Protein AF-A0A4S8HNI1-F1 (afdb_monomer_lite)

Organism: NCBI:txid2569763

Structure (mmCIF, N/CA/C/O backbone):
data_AF-A0A4S8HNI1-F1
#
_entry.id   AF-A0A4S8HNI1-F1
#
loop_
_atom_site.group_PDB
_atom_site.id
_atom_site.type_symbol
_atom_site.label_atom_id
_atom_site.label_alt_id
_atom_site.label_comp_id
_atom_site.label_asym_id
_atom_site.label_entity_id
_atom_site.label_seq_id
_atom_site.pdbx_PDB_ins_code
_atom_site.Cartn_x
_atom_site.Cartn_y
_atom_site.Cartn_z
_atom_site.occupancy
_atom_site.B_iso_or_equiv
_atom_site.auth_seq_id
_atom_site.auth_comp_id
_atom_site.auth_asym_id
_atom_site.auth_atom_id
_atom_site.pdbx_PDB_model_num
ATOM 1 N N . MET A 1 1 ? -20.038 -0.143 2.040 1.00 50.16 1 MET A N 1
ATOM 2 C CA . MET A 1 1 ? -18.736 0.241 2.614 1.00 50.16 1 MET A CA 1
ATOM 3 C C . MET A 1 1 ? -18.300 1.527 1.973 1.00 50.16 1 MET A C 1
ATOM 5 O O . MET A 1 1 ? -18.346 1.625 0.750 1.00 50.16 1 MET A O 1
ATOM 9 N N . ASP A 1 2 ? -17.956 2.504 2.799 1.00 63.62 2 ASP A N 1
ATOM 10 C CA . ASP A 1 2 ? -17.531 3.812 2.325 1.00 63.62 2 ASP A CA 1
ATOM 11 C C . ASP A 1 2 ? -16.060 3.770 1.909 1.00 63.62 2 ASP A C 1
ATOM 13 O O . ASP A 1 2 ? -15.240 3.075 2.508 1.00 63.62 2 ASP A O 1
ATOM 17 N N . LYS A 1 3 ? -15.739 4.491 0.835 1.00 78.62 3 LYS A N 1
ATOM 18 C CA . LYS A 1 3 ? -14.374 4.609 0.315 1.00 78.62 3 LYS A CA 1
ATOM 19 C C . LYS A 1 3 ? -13.471 5.289 1.349 1.00 78.62 3 LYS A C 1
ATOM 21 O O . LYS A 1 3 ? -13.930 6.180 2.066 1.00 78.62 3 LYS A O 1
ATOM 26 N N . LEU A 1 4 ? -12.186 4.925 1.388 1.00 88.81 4 LEU A N 1
ATOM 27 C CA . LEU A 1 4 ? -11.224 5.542 2.303 1.00 88.81 4 LEU A CA 1
ATOM 28 C C . LEU A 1 4 ? -11.122 7.044 2.027 1.00 88.81 4 LEU A C 1
ATOM 30 O O . LEU A 1 4 ? -10.714 7.464 0.948 1.00 88.81 4 LEU A O 1
ATOM 34 N N . SER A 1 5 ? -11.497 7.873 2.997 1.00 90.81 5 SER A N 1
ATOM 35 C CA . SER A 1 5 ? -11.322 9.320 2.863 1.00 90.81 5 SER A CA 1
ATOM 36 C C . SER A 1 5 ? -9.855 9.709 3.044 1.00 90.81 5 SER A C 1
ATOM 38 O O . SER A 1 5 ? -9.127 9.057 3.790 1.00 90.81 5 SER A O 1
ATOM 40 N N . PHE A 1 6 ? -9.430 10.826 2.450 1.00 89.06 6 PHE A N 1
ATOM 41 C CA . PHE A 1 6 ? -8.070 11.343 2.648 1.00 89.06 6 PHE A CA 1
ATOM 42 C C . PHE A 1 6 ? -7.750 11.630 4.125 1.00 89.06 6 PHE A C 1
ATOM 44 O O . PHE A 1 6 ? -6.640 11.384 4.584 1.00 89.06 6 PHE A O 1
ATOM 51 N N . LYS A 1 7 ? -8.742 12.090 4.903 1.00 90.81 7 LYS A N 1
ATOM 52 C CA . LYS A 1 7 ? -8.584 12.292 6.350 1.00 90.81 7 LYS A CA 1
ATOM 53 C C . LYS A 1 7 ? -8.321 10.965 7.072 1.00 90.81 7 LYS A C 1
ATOM 55 O O . LYS A 1 7 ? -7.396 10.891 7.870 1.00 90.81 7 LYS A O 1
ATOM 60 N N . ALA A 1 8 ? -9.099 9.930 6.758 1.00 92.56 8 ALA A N 1
ATOM 61 C CA . ALA A 1 8 ? -8.899 8.598 7.323 1.00 92.56 8 ALA A CA 1
ATOM 62 C C . ALA A 1 8 ? -7.560 7.988 6.879 1.00 92.56 8 ALA A C 1
ATOM 64 O O . ALA A 1 8 ? -6.895 7.334 7.672 1.00 92.56 8 ALA A O 1
ATOM 65 N N . PHE A 1 9 ? -7.120 8.247 5.644 1.00 94.88 9 PHE A N 1
ATOM 66 C CA . PHE A 1 9 ? -5.792 7.847 5.177 1.00 94.88 9 PHE A CA 1
ATOM 67 C C . PHE A 1 9 ? -4.667 8.547 5.955 1.00 94.88 9 PHE A C 1
ATOM 69 O O . PHE A 1 9 ? -3.681 7.910 6.307 1.00 94.88 9 PHE A O 1
ATOM 76 N N . ASN A 1 10 ? -4.825 9.831 6.290 1.00 93.94 10 ASN A N 1
ATOM 77 C CA . ASN A 1 10 ? -3.866 10.544 7.134 1.00 93.94 10 ASN A CA 1
ATOM 78 C C . ASN A 1 10 ? -3.755 9.923 8.538 1.00 93.94 10 ASN A C 1
ATOM 80 O O . ASN A 1 10 ? -2.653 9.667 9.020 1.00 93.94 10 ASN A O 1
ATOM 84 N N . GLU A 1 11 ? -4.895 9.616 9.162 1.00 94.44 11 GLU A N 1
ATOM 85 C CA . GLU A 1 11 ? -4.944 8.912 10.451 1.00 94.44 11 GLU A CA 1
ATOM 86 C C . GLU A 1 11 ? -4.299 7.518 10.349 1.00 94.44 11 GLU A C 1
ATOM 88 O O . GLU A 1 11 ? -3.496 7.139 11.201 1.00 94.44 11 GLU A O 1
ATOM 93 N N . LEU A 1 12 ? -4.569 6.787 9.264 1.00 95.88 12 LEU A N 1
ATOM 94 C CA . LEU A 1 12 ? -3.964 5.486 8.986 1.00 95.88 12 LEU A CA 1
ATOM 95 C C . LEU A 1 12 ? -2.431 5.573 8.889 1.00 95.88 12 LEU A C 1
ATOM 97 O O . LEU A 1 12 ? -1.737 4.768 9.508 1.00 95.88 12 LEU A O 1
ATOM 101 N N . CYS A 1 13 ? -1.891 6.559 8.166 1.00 96.75 13 CYS A N 1
ATOM 102 C CA . CYS A 1 13 ? -0.446 6.794 8.091 1.00 96.75 13 CYS A CA 1
ATOM 103 C C . CYS A 1 13 ? 0.147 7.115 9.469 1.00 96.75 13 CYS A C 1
ATOM 105 O O . CYS A 1 13 ? 1.173 6.552 9.845 1.00 96.75 13 CYS A O 1
ATOM 107 N N . GLN A 1 14 ? -0.519 7.965 10.253 1.00 96.00 14 GLN A N 1
ATOM 108 C CA . GLN A 1 14 ? -0.059 8.336 11.591 1.00 96.00 14 GLN A CA 1
ATOM 109 C C . GLN A 1 14 ? 0.033 7.131 12.546 1.00 96.00 14 GLN A C 1
ATOM 111 O O . GLN A 1 14 ? 0.924 7.083 13.393 1.00 96.00 14 GLN A O 1
ATOM 116 N N . LEU A 1 15 ? -0.859 6.148 12.408 1.00 97.19 15 LEU A N 1
ATOM 117 C CA . LEU A 1 15 ? -0.862 4.929 13.225 1.00 97.19 15 LEU A CA 1
ATOM 118 C C . LEU A 1 15 ? 0.198 3.894 12.810 1.00 97.19 15 LEU A C 1
ATOM 120 O O . LEU A 1 15 ? 0.418 2.937 13.544 1.00 97.19 15 LEU A O 1
ATOM 124 N N . ASN A 1 16 ? 0.838 4.066 11.651 1.00 97.75 16 ASN A N 1
ATOM 125 C CA . ASN A 1 16 ? 1.720 3.070 11.033 1.00 97.75 16 ASN A CA 1
ATOM 126 C C . ASN A 1 16 ? 3.126 3.633 10.721 1.00 97.75 16 ASN A C 1
ATOM 128 O O . ASN A 1 16 ? 3.811 3.125 9.832 1.00 97.75 16 ASN A O 1
ATOM 132 N N . LEU A 1 17 ? 3.552 4.703 11.410 1.00 96.94 17 LEU A N 1
ATOM 133 C CA . LEU A 1 17 ? 4.809 5.429 11.135 1.00 96.94 17 LEU A CA 1
ATOM 134 C C . LEU A 1 17 ? 6.076 4.567 11.252 1.00 96.94 17 LEU A C 1
ATOM 136 O O . LEU A 1 17 ? 7.110 4.917 10.690 1.00 96.94 17 LEU A O 1
ATOM 140 N N . ASP A 1 18 ? 6.004 3.446 11.965 1.00 95.69 18 ASP A N 1
ATOM 141 C CA . ASP A 1 18 ? 7.089 2.481 12.129 1.00 95.69 18 ASP A CA 1
ATOM 142 C C . ASP A 1 18 ? 7.390 1.674 10.852 1.00 95.69 18 ASP A C 1
ATOM 144 O O . ASP A 1 18 ? 8.445 1.043 10.751 1.00 95.69 18 ASP A O 1
ATOM 148 N N . LYS A 1 19 ? 6.499 1.705 9.855 1.00 95.25 19 LYS A N 1
ATOM 149 C CA . LYS A 1 19 ? 6.634 0.922 8.622 1.00 95.25 19 LYS A CA 1
ATOM 150 C C . LYS A 1 19 ? 7.375 1.673 7.524 1.00 95.25 19 LYS A C 1
ATOM 152 O O . LYS A 1 19 ? 7.308 2.898 7.392 1.00 95.25 19 LYS A O 1
ATOM 157 N N . LYS A 1 20 ? 8.048 0.897 6.669 1.00 94.62 20 LYS A N 1
ATOM 158 C CA . LYS A 1 20 ? 8.767 1.404 5.493 1.00 94.62 20 LYS A CA 1
ATOM 159 C C . LYS A 1 20 ? 7.843 2.302 4.656 1.00 94.62 20 LYS A C 1
ATOM 161 O O . LYS A 1 20 ? 6.692 1.955 4.411 1.00 94.62 20 LYS A O 1
ATOM 166 N N . TYR A 1 21 ? 8.366 3.451 4.231 1.00 94.56 21 TYR A N 1
ATOM 167 C CA . TYR A 1 21 ? 7.678 4.502 3.463 1.00 94.56 21 TYR A CA 1
ATOM 168 C C . TYR A 1 21 ? 6.564 5.282 4.176 1.00 94.56 21 TYR A C 1
ATOM 170 O O . TYR A 1 21 ? 6.171 6.325 3.661 1.00 94.56 21 TYR A O 1
ATOM 178 N N . ILE A 1 22 ? 6.068 4.866 5.347 1.00 96.06 22 ILE A N 1
ATOM 179 C CA . ILE A 1 22 ? 4.905 5.536 5.957 1.00 96.06 22 ILE A CA 1
ATOM 180 C C . ILE A 1 22 ? 5.246 6.918 6.503 1.00 96.06 22 ILE A C 1
ATOM 182 O O . ILE A 1 22 ? 4.473 7.850 6.297 1.00 96.06 22 ILE A O 1
ATOM 186 N N . GLN A 1 23 ? 6.422 7.087 7.110 1.00 95.38 23 GLN A N 1
ATOM 187 C CA . GLN A 1 23 ? 6.911 8.412 7.503 1.00 95.38 23 GLN A CA 1
ATOM 188 C C . GLN A 1 23 ? 6.986 9.364 6.294 1.00 95.38 23 GLN A C 1
ATOM 190 O O . GLN A 1 23 ? 6.511 10.494 6.366 1.00 95.38 23 GLN A O 1
ATOM 195 N N . GLU A 1 24 ? 7.517 8.889 5.161 1.00 93.44 24 GLU A N 1
ATOM 196 C CA . GLU A 1 24 ? 7.599 9.670 3.919 1.00 93.44 24 GLU A CA 1
ATOM 197 C C . GLU A 1 24 ? 6.198 10.036 3.398 1.00 93.44 24 GLU A C 1
ATOM 199 O O . GLU A 1 24 ? 5.936 11.192 3.074 1.00 93.44 24 GLU A O 1
ATOM 204 N N . LEU A 1 25 ? 5.270 9.073 3.363 1.00 94.19 25 LEU A N 1
ATOM 205 C CA . LEU A 1 25 ? 3.880 9.306 2.965 1.00 94.19 25 LEU A CA 1
ATOM 206 C C . LEU A 1 25 ? 3.189 10.331 3.866 1.00 94.19 25 LEU A C 1
ATOM 208 O O . LEU A 1 25 ? 2.519 11.229 3.360 1.00 94.19 25 LEU A O 1
ATOM 212 N N . PHE A 1 26 ? 3.370 10.219 5.183 1.00 94.44 26 PHE A N 1
ATOM 213 C CA . PHE A 1 26 ? 2.803 11.139 6.164 1.00 94.44 26 PHE A CA 1
ATOM 214 C C . PHE A 1 26 ? 3.326 12.570 5.975 1.00 94.44 26 PHE A C 1
ATOM 216 O O . PHE A 1 26 ? 2.566 13.542 6.028 1.00 94.44 26 PHE A O 1
ATOM 223 N N . GLU A 1 27 ? 4.618 12.716 5.684 1.00 92.38 27 GLU A N 1
ATOM 224 C CA . GLU A 1 27 ? 5.210 14.010 5.355 1.00 92.38 27 GLU A CA 1
ATOM 225 C C . GLU A 1 27 ? 4.649 14.578 4.050 1.00 92.38 27 GLU A C 1
ATOM 227 O O . GLU A 1 27 ? 4.309 15.761 4.010 1.00 92.38 27 GLU A O 1
ATOM 232 N N . ILE A 1 28 ? 4.495 13.754 3.009 1.00 91.00 28 ILE A N 1
ATOM 233 C CA . ILE A 1 28 ? 3.938 14.166 1.715 1.00 91.00 28 ILE A CA 1
ATOM 234 C C . ILE A 1 28 ? 2.511 14.684 1.880 1.00 91.00 28 ILE A C 1
ATOM 236 O O . ILE A 1 28 ? 2.238 15.817 1.490 1.00 91.00 28 ILE A O 1
ATOM 240 N N . ILE A 1 29 ? 1.617 13.911 2.501 1.00 90.56 29 ILE A N 1
ATOM 241 C CA . ILE A 1 29 ? 0.204 14.302 2.650 1.00 90.56 29 ILE A CA 1
ATOM 242 C C . ILE A 1 29 ? 0.018 15.535 3.543 1.00 90.56 29 ILE A C 1
ATOM 244 O O . ILE A 1 29 ? -0.968 16.256 3.406 1.00 90.56 29 ILE A O 1
ATOM 248 N N . THR A 1 30 ? 0.970 15.801 4.443 1.00 88.00 30 THR A N 1
ATOM 249 C CA . THR A 1 30 ? 0.949 16.980 5.320 1.00 88.00 30 THR A CA 1
ATOM 250 C C . THR A 1 30 ? 1.559 18.207 4.641 1.00 88.00 30 THR A C 1
ATOM 252 O O . THR A 1 30 ? 1.162 19.349 4.910 1.00 88.00 30 THR A O 1
ATOM 255 N N . ASN A 1 31 ? 2.562 18.003 3.779 1.00 87.19 31 ASN A N 1
ATOM 256 C CA . ASN A 1 31 ? 3.438 19.082 3.332 1.00 87.19 31 ASN A CA 1
ATOM 257 C C . ASN A 1 31 ? 3.449 19.385 1.842 1.00 87.19 31 ASN A C 1
ATOM 259 O O . ASN A 1 31 ? 3.946 20.456 1.491 1.00 87.19 31 ASN A O 1
ATOM 263 N N . SER A 1 32 ? 2.878 18.524 1.011 1.00 84.25 32 SER A N 1
ATOM 264 C CA . SER A 1 32 ? 2.979 18.613 -0.442 1.00 84.25 32 SER A CA 1
ATOM 265 C C . SER A 1 32 ? 1.625 18.460 -1.121 1.00 84.25 32 SER A C 1
ATOM 267 O O . SER A 1 32 ? 0.659 17.967 -0.537 1.00 84.25 32 SER A O 1
ATOM 269 N N . ASP A 1 33 ? 1.581 18.876 -2.381 1.00 84.06 33 ASP A N 1
ATOM 270 C CA . ASP A 1 33 ? 0.465 18.581 -3.266 1.00 84.06 33 ASP A CA 1
ATOM 271 C C . ASP A 1 33 ? 0.521 17.104 -3.669 1.00 84.06 33 ASP A C 1
ATOM 273 O O . ASP A 1 33 ? 1.595 16.539 -3.905 1.00 84.06 33 ASP A O 1
ATOM 277 N N . CYS A 1 34 ? -0.641 16.463 -3.710 1.00 86.25 34 CYS A N 1
ATOM 278 C CA . CYS A 1 34 ? -0.748 15.058 -4.078 1.00 86.25 34 CYS A CA 1
ATOM 279 C C . CYS A 1 34 ? -2.109 14.744 -4.698 1.00 86.25 34 CYS A C 1
ATOM 281 O O . CYS A 1 34 ? -3.100 15.461 -4.517 1.00 86.25 34 CYS A O 1
ATOM 283 N N . TYR A 1 35 ? -2.155 13.637 -5.426 1.00 86.56 35 TYR A N 1
ATOM 284 C CA . TYR A 1 35 ? -3.388 13.068 -5.941 1.00 86.56 35 TYR A CA 1
ATOM 285 C C . TYR A 1 35 ? -3.667 11.780 -5.189 1.00 86.56 35 TYR A C 1
ATOM 287 O O . TYR A 1 35 ? -2.922 10.808 -5.286 1.00 86.56 35 TYR A O 1
ATOM 295 N N . PHE A 1 36 ? -4.749 11.784 -4.425 1.00 88.44 36 PHE A N 1
ATOM 296 C CA . PHE A 1 36 ? -5.177 10.627 -3.666 1.00 88.44 36 PHE A CA 1
ATOM 297 C C . PHE A 1 36 ? -6.345 9.959 -4.378 1.00 88.44 36 PHE A C 1
ATOM 299 O O . PHE A 1 36 ? -7.341 10.597 -4.738 1.00 88.44 36 PHE A O 1
ATOM 306 N N . GLN A 1 37 ? -6.224 8.652 -4.566 1.00 89.31 37 GLN A N 1
ATOM 307 C CA . GLN A 1 37 ? -7.302 7.816 -5.054 1.00 89.31 37 GLN A CA 1
ATOM 308 C C . GLN A 1 37 ? -7.762 6.927 -3.900 1.00 89.31 37 GLN A C 1
ATOM 310 O O . GLN A 1 37 ? -7.006 6.033 -3.523 1.00 89.31 37 GLN A O 1
ATOM 315 N N . PRO A 1 38 ? -8.998 7.114 -3.392 1.00 84.88 38 PRO A N 1
ATOM 316 C CA . PRO A 1 38 ? -9.576 6.331 -2.291 1.00 84.88 38 PRO A CA 1
ATOM 317 C C . PRO A 1 38 ? -9.536 4.814 -2.483 1.00 84.88 38 PRO A C 1
ATOM 319 O O . PRO A 1 38 ? -9.702 4.057 -1.529 1.00 84.88 38 PRO A O 1
ATOM 322 N N . GLY A 1 39 ? -9.384 4.389 -3.740 1.00 87.81 39 GLY A N 1
ATOM 323 C CA . GLY A 1 39 ? -9.224 3.004 -4.123 1.00 87.81 39 GLY A CA 1
ATOM 324 C C . GLY A 1 39 ? -10.450 2.147 -3.823 1.00 87.81 39 GLY A C 1
ATOM 325 O O . GLY A 1 39 ? -11.591 2.601 -3.971 1.00 87.81 39 GLY A O 1
ATOM 326 N N . ILE A 1 40 ? -10.206 0.882 -3.486 1.00 91.81 40 ILE A N 1
ATOM 327 C CA . ILE A 1 40 ? -11.238 -0.148 -3.333 1.00 91.81 40 ILE A CA 1
ATOM 328 C C . ILE A 1 40 ? -10.964 -1.029 -2.117 1.00 91.81 40 ILE A C 1
ATOM 330 O O . ILE A 1 40 ? -9.815 -1.254 -1.746 1.00 91.81 40 ILE A O 1
ATOM 334 N N . VAL A 1 41 ? -12.037 -1.568 -1.543 1.00 94.19 41 VAL A N 1
ATOM 335 C CA . VAL A 1 41 ? -11.999 -2.627 -0.530 1.00 94.19 41 VAL A CA 1
ATOM 336 C C . VAL A 1 41 ? -12.599 -3.881 -1.151 1.00 94.19 41 VAL A C 1
ATOM 338 O O . VAL A 1 41 ? -13.619 -3.799 -1.838 1.00 94.19 41 VAL A O 1
ATOM 341 N N . MET A 1 42 ? -11.941 -5.022 -0.970 1.00 94.38 42 MET A N 1
ATOM 342 C CA . MET A 1 42 ? -12.377 -6.312 -1.505 1.00 94.38 42 MET A CA 1
ATOM 343 C C . 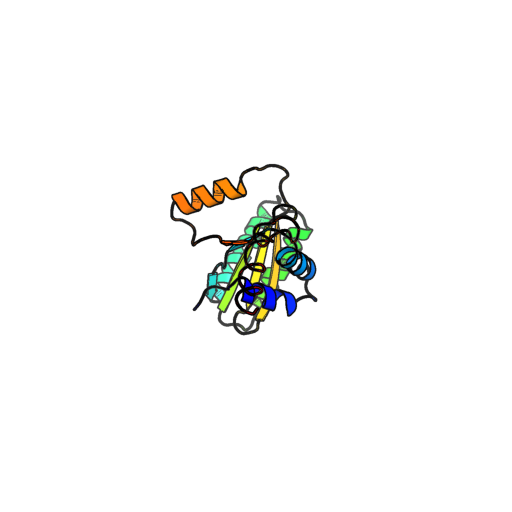MET A 1 42 ? -12.044 -7.444 -0.525 1.00 94.38 42 MET A C 1
ATOM 345 O O . MET A 1 42 ? -11.194 -7.251 0.347 1.00 94.38 42 MET A O 1
ATOM 349 N N . PRO A 1 43 ? -12.632 -8.642 -0.704 1.00 96.88 43 PRO A N 1
ATOM 350 C CA . PRO A 1 43 ? -12.239 -9.828 0.047 1.00 96.88 43 PRO A CA 1
ATOM 351 C C . PRO A 1 43 ? -10.724 -10.070 0.034 1.00 96.88 43 PRO A C 1
ATOM 353 O O . PRO A 1 43 ? -10.046 -9.873 -0.984 1.00 96.88 43 PRO A O 1
ATOM 356 N N . GLN A 1 44 ? -10.193 -10.477 1.186 1.00 96.56 44 GLN A N 1
ATOM 357 C CA . GLN A 1 44 ? -8.761 -10.678 1.401 1.00 96.56 44 GLN A CA 1
ATOM 358 C C . GLN A 1 44 ? -8.164 -11.687 0.415 1.00 96.56 44 GLN A C 1
ATOM 360 O O . GLN A 1 44 ? -7.112 -11.431 -0.177 1.00 96.56 44 GLN A O 1
ATOM 365 N N . ASP A 1 45 ? -8.860 -12.797 0.186 1.00 96.44 45 ASP A N 1
ATOM 366 C CA . ASP A 1 45 ? -8.441 -13.880 -0.699 1.00 96.44 45 ASP A CA 1
ATOM 367 C C . ASP A 1 45 ? -8.310 -13.416 -2.156 1.00 96.44 45 ASP A C 1
ATOM 369 O O . ASP A 1 45 ? -7.357 -13.788 -2.850 1.00 96.44 45 ASP A O 1
ATOM 373 N N . HIS A 1 46 ? -9.213 -12.541 -2.606 1.00 95.56 46 HIS A N 1
ATOM 374 C CA . HIS A 1 46 ? -9.173 -11.933 -3.932 1.00 95.56 46 HIS A CA 1
ATOM 375 C C . HIS A 1 46 ? -7.937 -11.041 -4.103 1.00 95.56 46 HIS A C 1
ATOM 377 O O . HIS A 1 46 ? -7.214 -11.172 -5.095 1.00 95.56 46 HIS A O 1
ATOM 383 N N . ILE A 1 47 ? -7.672 -10.149 -3.142 1.00 95.56 47 ILE A N 1
ATOM 384 C CA . ILE A 1 47 ? -6.520 -9.235 -3.201 1.00 95.56 47 ILE A CA 1
ATOM 385 C C . ILE A 1 47 ? -5.211 -10.019 -3.120 1.00 95.56 47 ILE A C 1
ATOM 387 O O . ILE A 1 47 ? -4.340 -9.843 -3.975 1.00 95.56 47 ILE A O 1
ATOM 391 N N . ALA A 1 48 ? -5.082 -10.924 -2.150 1.00 96.19 48 ALA A N 1
ATOM 392 C CA . ALA A 1 48 ? -3.877 -11.722 -1.971 1.00 96.19 48 ALA A CA 1
ATOM 393 C C . ALA A 1 48 ? -3.573 -12.578 -3.214 1.00 96.19 48 ALA A C 1
ATOM 395 O O . ALA A 1 48 ? -2.438 -12.592 -3.697 1.00 96.19 48 ALA A O 1
ATOM 396 N N . SER A 1 49 ? -4.585 -13.233 -3.795 1.00 95.94 49 SER A N 1
ATOM 397 C CA . SER A 1 49 ? -4.414 -14.057 -5.002 1.00 95.94 49 SER A CA 1
ATOM 398 C C . SER A 1 49 ? -4.023 -13.225 -6.225 1.00 95.94 49 SER A C 1
ATOM 400 O O . SER A 1 49 ? -3.103 -13.599 -6.958 1.00 95.94 49 SER A O 1
ATOM 402 N N . LEU A 1 50 ? -4.674 -12.074 -6.433 1.00 96.06 50 LEU A N 1
ATOM 403 C CA . LEU A 1 50 ? -4.366 -11.168 -7.541 1.00 96.06 50 LEU A CA 1
ATOM 404 C C . LEU A 1 50 ? -2.929 -10.645 -7.456 1.00 96.06 50 LEU A C 1
ATOM 406 O O . LEU A 1 50 ? -2.205 -10.640 -8.454 1.00 96.06 50 LEU A O 1
ATOM 410 N N . TYR A 1 51 ? -2.502 -10.208 -6.272 1.00 96.94 51 TYR A N 1
ATOM 411 C CA . TYR A 1 51 ? -1.178 -9.618 -6.100 1.00 96.94 51 TYR A CA 1
ATOM 412 C C . TYR A 1 51 ? -0.063 -10.659 -6.057 1.00 96.94 51 TYR A C 1
ATOM 414 O O . TYR A 1 51 ? 1.028 -10.363 -6.538 1.00 96.94 51 TYR A O 1
ATOM 422 N N . LYS A 1 52 ? -0.349 -11.897 -5.639 1.00 97.62 52 LYS A N 1
ATOM 423 C CA . LYS A 1 52 ? 0.557 -13.033 -5.842 1.00 97.62 52 LYS A CA 1
ATOM 424 C C . LYS A 1 52 ? 0.788 -13.320 -7.327 1.00 97.62 52 LYS A C 1
ATOM 426 O O . LYS A 1 52 ? 1.929 -13.501 -7.746 1.00 97.62 52 LYS A O 1
ATOM 431 N N . LEU A 1 53 ? -0.275 -13.336 -8.137 1.00 96.56 53 LEU A N 1
ATOM 432 C CA . LEU A 1 53 ? -0.149 -13.519 -9.587 1.00 96.56 53 LEU A CA 1
ATOM 433 C C . LEU A 1 53 ? 0.683 -12.394 -10.215 1.00 96.56 53 LEU A C 1
ATOM 435 O O . LEU A 1 53 ? 1.604 -12.661 -10.982 1.00 96.56 53 LEU A O 1
ATOM 439 N N . ARG A 1 54 ? 0.385 -11.139 -9.866 1.00 95.38 54 ARG A N 1
ATOM 440 C CA . ARG A 1 54 ? 1.125 -9.977 -10.372 1.00 95.38 54 ARG A CA 1
ATOM 441 C C . ARG A 1 54 ? 2.598 -9.975 -9.948 1.00 95.38 54 ARG A C 1
ATOM 443 O O . ARG A 1 54 ? 3.435 -9.615 -10.767 1.00 95.38 54 ARG A O 1
ATOM 450 N N . LEU A 1 55 ? 2.921 -10.424 -8.733 1.00 95.56 55 LEU A N 1
ATOM 451 C CA . LEU A 1 55 ? 4.304 -10.606 -8.284 1.00 95.56 55 LEU A CA 1
ATOM 452 C C . LEU A 1 55 ? 5.056 -11.613 -9.165 1.00 95.56 55 LEU A C 1
ATOM 454 O O . LEU A 1 55 ? 6.172 -11.334 -9.594 1.00 95.56 55 LEU A O 1
ATOM 458 N N . ASN A 1 56 ? 4.444 -12.758 -9.478 1.00 95.19 56 ASN A N 1
ATOM 459 C CA . ASN A 1 56 ? 5.065 -13.751 -10.361 1.00 95.19 56 ASN A CA 1
ATOM 460 C C . ASN A 1 56 ? 5.328 -13.171 -11.758 1.00 95.19 56 ASN A C 1
ATOM 462 O O . ASN A 1 56 ? 6.438 -13.282 -12.264 1.00 95.19 56 ASN A O 1
ATOM 466 N N . ILE A 1 57 ? 4.350 -12.458 -12.330 1.00 93.25 57 ILE A N 1
ATOM 467 C CA . ILE A 1 57 ? 4.519 -11.763 -13.618 1.00 93.25 57 ILE A CA 1
ATOM 468 C C . ILE A 1 57 ? 5.661 -10.736 -13.544 1.00 93.25 57 ILE A C 1
ATOM 470 O O . ILE A 1 57 ? 6.465 -10.632 -14.470 1.00 93.25 57 ILE A O 1
ATOM 474 N N . ALA A 1 58 ? 5.752 -9.976 -12.448 1.00 90.25 58 ALA A N 1
ATOM 475 C CA . ALA A 1 58 ? 6.802 -8.979 -12.255 1.00 90.25 58 ALA A CA 1
ATOM 476 C C . ALA A 1 58 ? 8.202 -9.615 -12.216 1.00 90.25 58 ALA A C 1
ATOM 478 O O . ALA A 1 58 ? 9.118 -9.095 -12.858 1.00 90.25 58 ALA A O 1
ATOM 479 N N . LYS A 1 59 ? 8.348 -10.755 -11.529 1.00 91.62 59 LYS A N 1
ATOM 480 C CA . LYS A 1 59 ? 9.590 -11.541 -11.492 1.00 91.62 59 LYS A CA 1
ATOM 481 C C . LYS A 1 59 ? 9.962 -12.094 -12.867 1.00 91.62 59 LYS A C 1
ATOM 483 O O . LYS A 1 59 ? 11.113 -11.968 -13.273 1.00 91.62 59 LYS A O 1
ATOM 488 N N . ASP A 1 60 ? 8.990 -12.629 -13.603 1.00 91.25 60 ASP A N 1
ATOM 489 C CA . ASP A 1 60 ? 9.215 -13.212 -14.932 1.00 91.25 60 ASP A CA 1
ATOM 490 C C . ASP A 1 60 ? 9.634 -12.159 -15.972 1.00 91.25 60 ASP A C 1
ATOM 492 O O . ASP A 1 60 ? 10.399 -12.448 -16.891 1.00 91.25 60 ASP A O 1
ATOM 496 N N . HIS A 1 61 ? 9.151 -10.920 -15.838 1.00 86.94 61 HIS A N 1
ATOM 497 C CA . HIS A 1 61 ? 9.478 -9.834 -16.764 1.00 86.94 61 HIS A CA 1
ATOM 498 C C . HIS A 1 61 ? 10.902 -9.281 -16.595 1.00 86.94 61 HIS A C 1
ATOM 500 O O . HIS A 1 61 ? 11.416 -8.682 -17.540 1.00 86.94 61 HIS A O 1
ATOM 506 N N . GLY A 1 62 ? 11.520 -9.416 -15.414 1.00 79.75 62 GLY A N 1
ATOM 507 C CA . GLY A 1 62 ? 12.895 -8.962 -15.149 1.00 79.75 62 GLY A CA 1
ATOM 508 C C . GLY A 1 62 ? 13.142 -7.456 -15.334 1.00 79.75 62 GLY A C 1
ATOM 509 O O . GLY A 1 62 ? 14.274 -7.045 -15.571 1.00 79.75 62 GLY A O 1
ATOM 510 N N . LYS A 1 63 ? 12.087 -6.627 -15.292 1.00 84.00 63 LYS A N 1
ATOM 511 C CA . LYS A 1 63 ? 12.163 -5.167 -15.520 1.00 84.00 63 LYS A CA 1
ATOM 512 C C . LYS A 1 63 ? 12.213 -4.329 -14.244 1.00 84.00 63 LYS A C 1
ATOM 514 O O . LYS A 1 63 ? 12.483 -3.134 -14.326 1.00 84.00 63 LYS A O 1
ATOM 519 N N . PHE A 1 64 ? 11.887 -4.923 -13.104 1.00 86.12 64 PHE A N 1
ATOM 520 C CA . PHE A 1 64 ? 11.850 -4.233 -11.820 1.00 86.12 64 PHE A CA 1
ATOM 521 C C . PHE A 1 64 ? 13.158 -4.455 -11.070 1.00 86.12 64 PHE A C 1
ATOM 523 O O . PHE A 1 64 ? 13.780 -5.504 -11.223 1.00 86.12 64 PHE A O 1
ATOM 530 N N . ASP A 1 65 ? 13.569 -3.462 -10.285 1.00 89.50 65 ASP A N 1
ATOM 531 C CA . ASP A 1 65 ? 14.737 -3.602 -9.421 1.00 89.50 65 ASP A CA 1
ATOM 532 C C . ASP A 1 65 ? 14.458 -4.514 -8.217 1.00 89.50 65 ASP A C 1
ATOM 534 O O . ASP A 1 65 ? 13.304 -4.748 -7.841 1.00 89.50 65 ASP A O 1
ATOM 538 N N . ASP A 1 66 ? 15.534 -5.041 -7.632 1.00 90.94 66 ASP A N 1
ATOM 539 C CA . ASP A 1 66 ? 15.463 -6.014 -6.539 1.00 90.94 66 ASP A CA 1
ATOM 540 C C . ASP A 1 66 ? 14.763 -5.443 -5.299 1.00 90.94 66 ASP A C 1
ATOM 542 O O . ASP A 1 66 ? 14.021 -6.162 -4.632 1.00 90.94 66 ASP A O 1
ATOM 546 N N . ASP A 1 67 ? 14.933 -4.145 -5.020 1.00 91.38 67 ASP A N 1
ATOM 547 C CA . ASP A 1 67 ? 14.271 -3.476 -3.895 1.00 91.38 67 ASP A CA 1
ATOM 548 C C . ASP A 1 67 ? 12.748 -3.476 -4.080 1.00 91.38 67 ASP A C 1
ATOM 550 O O . ASP A 1 67 ? 12.008 -3.813 -3.154 1.00 91.38 67 ASP A O 1
ATOM 554 N N . TYR A 1 68 ? 12.275 -3.150 -5.288 1.00 92.38 68 TYR A N 1
ATOM 555 C CA . TYR A 1 68 ? 10.855 -3.181 -5.626 1.00 92.38 68 TYR A CA 1
ATOM 556 C C . TYR A 1 68 ? 10.284 -4.597 -5.536 1.00 92.38 68 TYR A C 1
ATOM 558 O O . TYR A 1 68 ? 9.202 -4.791 -4.981 1.00 92.38 68 TYR A O 1
ATOM 566 N N . ILE A 1 69 ? 10.999 -5.596 -6.065 1.00 95.06 69 ILE A N 1
ATOM 567 C CA . ILE A 1 69 ? 10.562 -6.995 -5.985 1.00 95.06 69 ILE A CA 1
ATOM 568 C C . ILE A 1 69 ? 10.498 -7.460 -4.528 1.00 95.06 69 ILE A C 1
ATOM 570 O O . ILE A 1 69 ? 9.503 -8.072 -4.146 1.00 95.06 69 ILE A O 1
ATOM 574 N N . ASN A 1 70 ? 11.488 -7.120 -3.704 1.00 96.12 70 ASN A N 1
ATOM 575 C CA . ASN A 1 70 ? 11.502 -7.464 -2.285 1.00 96.12 70 ASN A CA 1
ATOM 576 C C . ASN A 1 70 ? 10.341 -6.802 -1.517 1.00 96.12 70 ASN A C 1
ATOM 578 O O . ASN A 1 70 ? 9.653 -7.461 -0.738 1.00 96.12 70 ASN A O 1
ATOM 582 N N . ASP A 1 71 ? 10.053 -5.523 -1.774 1.00 96.00 71 ASP A N 1
ATOM 583 C CA . ASP A 1 71 ? 8.893 -4.847 -1.175 1.00 96.00 71 ASP A CA 1
ATOM 584 C C . ASP A 1 71 ? 7.570 -5.496 -1.595 1.00 96.00 71 ASP A C 1
ATOM 586 O O . ASP A 1 71 ? 6.631 -5.609 -0.797 1.00 96.00 71 ASP A O 1
ATOM 590 N N . TYR A 1 72 ? 7.506 -5.976 -2.836 1.00 97.12 72 TYR A N 1
ATOM 591 C CA . TYR A 1 72 ? 6.367 -6.718 -3.354 1.00 97.12 72 TYR A CA 1
ATOM 592 C C . TYR A 1 72 ? 6.218 -8.080 -2.664 1.00 97.12 72 TYR A C 1
ATOM 594 O O . TYR A 1 72 ? 5.129 -8.414 -2.197 1.00 97.12 72 TYR A O 1
ATOM 602 N N . GLU A 1 73 ? 7.293 -8.848 -2.513 1.00 97.88 73 GLU A N 1
ATOM 603 C CA . GLU A 1 73 ? 7.270 -10.122 -1.787 1.00 97.88 73 GLU A CA 1
ATOM 604 C C . GLU A 1 73 ? 6.784 -9.962 -0.345 1.00 97.88 73 GLU A C 1
ATOM 606 O O . GLU A 1 73 ? 5.861 -10.669 0.066 1.00 97.88 73 GLU A O 1
ATOM 611 N N . ILE A 1 74 ? 7.346 -8.998 0.391 1.00 97.94 74 ILE A N 1
ATOM 612 C CA . ILE A 1 74 ? 6.949 -8.700 1.773 1.00 97.94 74 ILE A CA 1
ATOM 613 C C . ILE A 1 74 ? 5.467 -8.331 1.824 1.00 97.94 74 ILE A C 1
ATOM 615 O O . ILE A 1 74 ? 4.716 -8.873 2.635 1.00 97.94 74 ILE A O 1
ATOM 619 N N . THR A 1 75 ? 5.028 -7.449 0.923 1.00 97.94 75 THR A N 1
ATOM 620 C CA . THR A 1 75 ? 3.623 -7.040 0.843 1.00 97.94 75 THR A CA 1
ATOM 621 C C . THR A 1 75 ? 2.723 -8.249 0.602 1.00 97.94 75 THR A C 1
ATOM 623 O O . THR A 1 75 ? 1.764 -8.440 1.339 1.00 97.94 75 THR A O 1
ATOM 626 N N . VAL A 1 76 ? 3.033 -9.106 -0.376 1.00 97.94 76 VAL A N 1
ATOM 627 C CA . VAL A 1 76 ? 2.225 -10.301 -0.674 1.00 97.94 76 VAL A CA 1
ATOM 628 C C . VAL A 1 76 ? 2.187 -11.270 0.505 1.00 97.94 76 VAL A C 1
ATOM 630 O O . VAL A 1 76 ? 1.107 -11.779 0.798 1.00 97.94 76 VAL A O 1
ATOM 633 N N . SER A 1 77 ? 3.302 -11.482 1.212 1.00 98.25 77 SER A N 1
ATOM 634 C CA . SER A 1 77 ? 3.313 -12.310 2.428 1.00 98.25 77 SER A CA 1
ATOM 635 C C . SER A 1 77 ? 2.346 -11.755 3.475 1.00 98.25 77 SER A C 1
ATOM 637 O O . SER A 1 77 ? 1.465 -12.470 3.948 1.00 98.25 77 SER A O 1
ATOM 639 N N . ASN A 1 78 ? 2.417 -10.449 3.746 1.00 98.06 78 ASN A N 1
ATOM 640 C CA . ASN A 1 78 ? 1.541 -9.787 4.714 1.00 98.06 78 ASN A CA 1
ATOM 641 C C . ASN A 1 78 ? 0.061 -9.847 4.302 1.00 98.06 78 ASN A C 1
ATOM 643 O O . ASN A 1 78 ? -0.808 -10.044 5.150 1.00 98.06 78 ASN A O 1
ATOM 647 N N . LEU A 1 79 ? -0.242 -9.719 3.002 1.00 97.94 79 LEU A N 1
ATOM 648 C CA . LEU A 1 79 ? -1.606 -9.889 2.487 1.00 97.94 79 LEU A CA 1
ATOM 649 C C . LEU A 1 79 ? -2.131 -11.299 2.773 1.00 97.94 79 LEU A C 1
ATOM 651 O O . LEU A 1 79 ? -3.288 -11.442 3.152 1.00 97.94 79 LEU A O 1
ATOM 655 N N . GLN A 1 80 ? -1.303 -12.331 2.593 1.00 97.31 80 GLN A N 1
ATOM 656 C CA . GLN A 1 80 ? -1.686 -13.731 2.799 1.00 97.31 80 GLN A CA 1
ATOM 657 C C . GLN A 1 80 ? -1.822 -14.112 4.278 1.00 97.31 80 GLN A C 1
ATOM 659 O O . GLN A 1 80 ? -2.645 -14.963 4.606 1.00 97.31 80 GLN A O 1
ATOM 664 N N . GLU A 1 81 ? -1.025 -13.498 5.151 1.00 97.50 81 GLU A N 1
ATOM 665 C CA . GLU A 1 81 ? -1.028 -13.742 6.599 1.00 97.50 81 GLU A CA 1
ATOM 666 C C . GLU A 1 81 ? -2.082 -12.921 7.357 1.00 97.50 81 GLU A C 1
ATOM 668 O O . GLU A 1 81 ? -2.397 -13.229 8.512 1.00 97.50 81 GLU A O 1
ATOM 673 N N . SER A 1 82 ? -2.638 -11.887 6.717 1.00 96.94 82 SER A N 1
ATOM 674 C CA . SER A 1 82 ? -3.723 -11.082 7.275 1.00 96.94 82 SER A CA 1
ATOM 675 C C . SER A 1 82 ? -4.913 -11.955 7.681 1.00 96.94 82 SER A C 1
ATOM 677 O O . SER A 1 82 ? -5.344 -12.855 6.960 1.00 96.94 82 SER A O 1
ATOM 679 N N . LYS A 1 83 ? -5.471 -11.650 8.856 1.00 96.00 83 LYS A N 1
ATOM 680 C CA . LYS A 1 83 ? -6.679 -12.297 9.395 1.00 96.00 83 LYS A CA 1
ATOM 681 C C . LYS A 1 83 ? -7.954 -11.514 9.082 1.00 96.00 83 LYS A C 1
ATOM 683 O O . LYS A 1 83 ? -9.022 -11.869 9.577 1.00 96.00 83 LYS A O 1
ATOM 688 N N . SER A 1 84 ? -7.834 -10.429 8.326 1.00 95.88 84 SER A N 1
ATOM 689 C CA . SER A 1 84 ? -8.959 -9.585 7.947 1.00 95.88 84 SER A CA 1
ATOM 690 C C . SER A 1 84 ? -9.777 -10.261 6.855 1.00 95.88 84 SER A C 1
ATOM 692 O O . SER A 1 84 ? -9.225 -10.895 5.961 1.00 95.88 84 SER A O 1
ATOM 694 N N . ASN A 1 85 ? -11.102 -10.122 6.912 1.00 96.19 85 ASN A N 1
ATOM 695 C CA . ASN A 1 85 ? -11.980 -10.657 5.864 1.00 96.19 85 ASN A CA 1
ATOM 696 C C . ASN A 1 85 ? -11.843 -9.866 4.559 1.00 96.19 85 ASN A C 1
ATOM 698 O O . ASN A 1 85 ? -12.032 -10.403 3.469 1.00 96.19 85 ASN A O 1
ATOM 702 N N . GLU A 1 86 ? -11.508 -8.585 4.677 1.00 96.38 86 GLU A N 1
ATOM 703 C CA . GLU A 1 86 ? -11.371 -7.664 3.565 1.00 96.38 86 GLU A CA 1
ATOM 704 C C . GLU A 1 86 ? -10.106 -6.842 3.711 1.00 96.38 86 GLU A C 1
ATOM 706 O O . GLU A 1 86 ? -9.680 -6.510 4.818 1.00 96.38 86 GLU A O 1
ATOM 711 N N . LEU A 1 87 ? -9.540 -6.485 2.566 1.00 96.94 87 LEU A N 1
ATOM 712 C CA . LEU A 1 87 ? -8.377 -5.629 2.459 1.00 96.94 87 LEU A CA 1
ATOM 713 C C . LEU A 1 87 ? -8.702 -4.438 1.566 1.00 96.94 87 LEU A C 1
ATOM 715 O O . LEU A 1 87 ? -9.489 -4.522 0.622 1.00 96.94 87 LEU A O 1
ATOM 719 N N . GLY A 1 88 ? -8.080 -3.313 1.878 1.00 95.75 88 GLY A N 1
ATOM 720 C CA . GLY A 1 88 ? -8.134 -2.099 1.095 1.00 95.75 88 GLY A CA 1
ATOM 721 C C . GLY A 1 88 ? -6.884 -1.924 0.247 1.00 95.75 88 GLY A C 1
ATOM 722 O O . GLY A 1 88 ? -5.774 -2.269 0.653 1.00 95.75 88 GLY A O 1
ATOM 723 N N . ILE A 1 89 ? -7.077 -1.352 -0.934 1.00 95.75 89 ILE A N 1
ATOM 724 C CA . ILE A 1 89 ? -6.019 -0.887 -1.823 1.00 95.75 89 ILE A CA 1
ATOM 725 C C . ILE A 1 89 ? -6.300 0.580 -2.094 1.00 95.75 89 ILE A C 1
ATOM 727 O O . ILE A 1 89 ? -7.388 0.904 -2.559 1.00 95.75 89 ILE A O 1
ATOM 731 N N . THR A 1 90 ? -5.329 1.449 -1.843 1.00 95.00 90 THR A N 1
ATOM 732 C CA . THR A 1 90 ? -5.412 2.885 -2.131 1.00 95.00 90 THR A CA 1
ATOM 733 C C . THR A 1 90 ? -4.152 3.342 -2.854 1.00 95.00 90 THR A C 1
ATOM 735 O O . THR A 1 90 ? -3.126 2.658 -2.831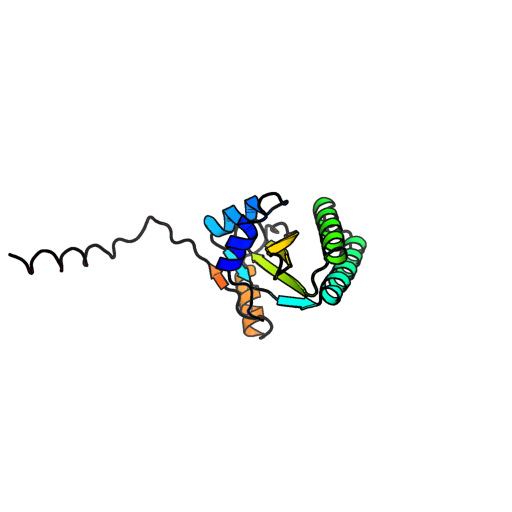 1.00 95.00 90 THR A O 1
ATOM 738 N N . TRP A 1 91 ? -4.228 4.487 -3.526 1.00 92.44 91 TRP A N 1
ATOM 739 C CA . TRP A 1 91 ? -3.122 4.999 -4.329 1.00 92.44 91 TRP A CA 1
ATOM 740 C C . TRP A 1 91 ? -2.864 6.479 -4.057 1.00 92.44 91 TRP A C 1
ATOM 742 O O . TRP A 1 91 ? -3.802 7.254 -3.851 1.00 92.44 91 TRP A O 1
ATOM 752 N N . LEU A 1 92 ? -1.587 6.858 -4.060 1.00 91.62 92 LEU A N 1
ATOM 753 C CA . LEU A 1 92 ? -1.128 8.235 -3.921 1.00 91.62 92 LEU A CA 1
ATOM 754 C C . LEU A 1 92 ? -0.106 8.553 -5.019 1.00 91.62 92 LEU A C 1
ATOM 756 O O . LEU A 1 92 ? 0.978 7.972 -5.028 1.00 91.62 92 LEU A O 1
ATOM 760 N N . ASP A 1 93 ? -0.425 9.497 -5.904 1.00 89.06 93 ASP A N 1
ATOM 761 C CA . ASP A 1 93 ? 0.555 10.102 -6.811 1.00 89.06 93 ASP A CA 1
ATOM 762 C C . ASP A 1 93 ? 1.090 11.397 -6.221 1.00 89.06 93 ASP A C 1
ATOM 764 O O . ASP A 1 93 ? 0.359 12.199 -5.628 1.00 89.06 93 ASP A O 1
ATOM 768 N N . THR A 1 94 ? 2.380 11.616 -6.429 1.00 83.94 94 THR A N 1
ATOM 769 C CA . THR A 1 94 ? 3.090 12.776 -5.907 1.00 83.94 94 THR A CA 1
ATOM 770 C C . THR A 1 94 ? 3.914 13.394 -7.017 1.00 83.94 94 THR A C 1
ATOM 772 O O . THR A 1 94 ? 4.494 12.685 -7.842 1.00 83.94 94 THR A O 1
ATOM 775 N N . ASP A 1 95 ? 4.008 14.720 -7.022 1.00 74.75 95 ASP A N 1
ATOM 776 C CA . ASP A 1 95 ? 4.695 15.416 -8.105 1.00 74.75 95 ASP A CA 1
ATOM 777 C C . ASP A 1 95 ? 6.190 15.090 -8.151 1.00 74.75 95 ASP A C 1
ATOM 779 O O . ASP A 1 95 ? 6.768 15.126 -9.228 1.00 74.75 95 ASP A O 1
ATOM 783 N N . ASN A 1 96 ? 6.833 14.767 -7.020 1.00 72.56 96 ASN A N 1
ATOM 784 C CA . ASN A 1 96 ? 8.294 14.620 -6.943 1.00 72.56 96 ASN A CA 1
ATOM 785 C C . ASN A 1 96 ? 8.802 13.281 -6.406 1.00 72.56 96 ASN A C 1
ATOM 787 O O . ASN A 1 96 ? 9.961 12.949 -6.653 1.00 72.56 96 ASN A O 1
ATOM 791 N N . ASN A 1 97 ? 7.967 12.495 -5.729 1.00 75.44 97 ASN A N 1
ATOM 792 C CA . ASN A 1 97 ? 8.410 11.307 -4.997 1.00 75.44 97 ASN A CA 1
ATOM 793 C C . ASN A 1 97 ? 7.914 9.991 -5.623 1.00 75.44 97 ASN A C 1
ATOM 795 O O . ASN A 1 97 ? 8.190 8.913 -5.094 1.00 75.44 97 ASN A O 1
ATOM 799 N N . GLY A 1 98 ? 7.257 10.076 -6.785 1.00 85.50 98 GLY A N 1
ATOM 800 C CA . GLY A 1 98 ? 6.699 8.936 -7.505 1.00 85.50 98 GLY A CA 1
ATOM 801 C C . GLY A 1 98 ? 5.288 8.591 -7.039 1.00 85.50 98 GLY A C 1
ATOM 802 O O . GLY A 1 98 ? 4.579 9.439 -6.485 1.00 85.50 98 GLY A O 1
ATOM 803 N N . SER A 1 99 ? 4.899 7.342 -7.273 1.00 90.38 99 SER A N 1
ATOM 804 C CA . SER A 1 99 ? 3.561 6.843 -6.962 1.00 90.38 99 SER A CA 1
ATOM 805 C C . SER A 1 99 ? 3.620 5.716 -5.946 1.00 90.38 99 SER A C 1
ATOM 807 O O . SER A 1 99 ?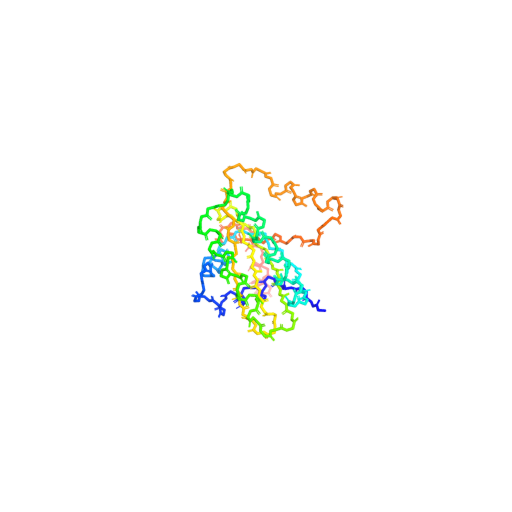 4.539 4.893 -5.960 1.00 90.38 99 SER A O 1
ATOM 809 N N . TYR A 1 100 ? 2.618 5.659 -5.080 1.00 94.31 100 TYR A N 1
ATOM 810 C CA . TYR A 1 100 ? 2.549 4.710 -3.982 1.00 94.31 100 TYR A CA 1
ATOM 811 C C . TYR A 1 100 ? 1.248 3.930 -4.066 1.00 94.31 100 TYR A C 1
ATOM 813 O O . TYR A 1 100 ? 0.163 4.510 -4.073 1.00 94.31 100 TYR A O 1
ATOM 821 N N . LEU A 1 101 ? 1.367 2.607 -4.080 1.00 95.88 101 LEU A N 1
ATOM 822 C CA . LEU A 1 101 ? 0.248 1.687 -3.940 1.00 95.88 101 LEU A CA 1
ATOM 823 C C . LEU A 1 101 ? 0.266 1.130 -2.519 1.00 95.88 101 LEU A C 1
ATOM 825 O O . LEU A 1 101 ? 1.226 0.465 -2.132 1.00 95.88 101 LEU A O 1
ATOM 829 N N . ILE A 1 102 ? -0.777 1.418 -1.747 1.00 97.75 102 ILE A N 1
ATOM 830 C CA . ILE A 1 102 ? -0.849 1.106 -0.320 1.00 97.75 102 ILE A CA 1
ATOM 831 C C . ILE A 1 102 ? -1.925 0.053 -0.084 1.00 97.75 102 ILE A C 1
ATOM 833 O O . ILE A 1 102 ? -3.057 0.196 -0.549 1.00 97.75 102 ILE A O 1
ATOM 837 N N . PHE A 1 103 ? -1.573 -0.977 0.681 1.00 97.88 103 PHE A N 1
ATOM 838 C CA . PHE A 1 103 ? -2.472 -2.050 1.091 1.00 97.88 103 PHE A CA 1
ATOM 839 C C . PHE A 1 103 ? -2.736 -1.950 2.580 1.00 97.88 103 PHE A C 1
ATOM 841 O O . PHE A 1 103 ? -1.795 -1.795 3.358 1.00 97.88 103 PHE A O 1
ATOM 848 N N . TYR A 1 104 ? -3.991 -2.059 2.995 1.00 97.69 104 TYR A N 1
ATOM 849 C CA . TYR A 1 104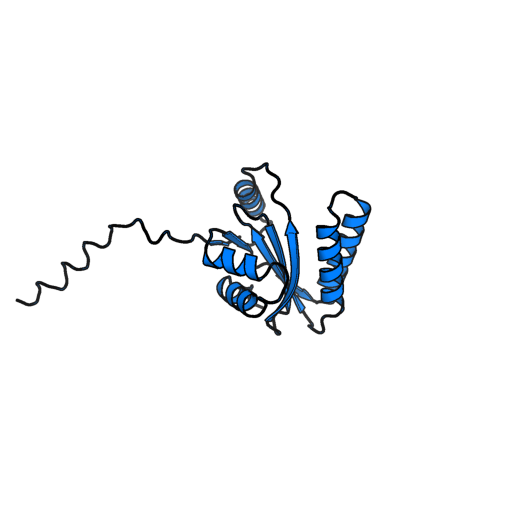 ? -4.353 -1.876 4.394 1.00 97.69 104 TYR A CA 1
ATOM 850 C C . TYR A 1 104 ? -5.531 -2.750 4.817 1.00 97.69 104 TYR A C 1
ATOM 852 O O . TYR A 1 104 ? -6.291 -3.246 3.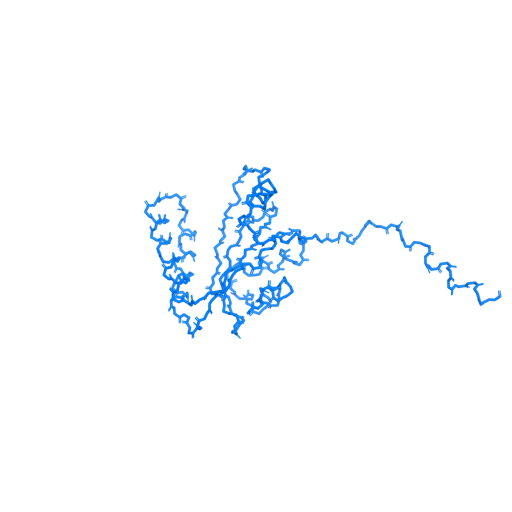991 1.00 97.69 104 TYR A O 1
ATOM 860 N N . GLU A 1 105 ? -5.679 -2.923 6.122 1.00 96.75 105 GLU A N 1
ATOM 861 C CA . GLU A 1 105 ? -6.807 -3.579 6.772 1.00 96.75 105 GLU A CA 1
ATOM 862 C C . GLU A 1 105 ? -7.785 -2.498 7.264 1.00 96.75 105 GLU A C 1
ATOM 864 O O . GLU A 1 105 ? -7.410 -1.713 8.143 1.00 96.75 105 GLU A O 1
ATOM 869 N N . PRO A 1 106 ? -9.006 -2.396 6.700 1.00 93.31 106 PRO A N 1
ATOM 870 C CA . PRO A 1 106 ? -9.935 -1.314 7.033 1.00 93.31 106 PRO A CA 1
ATOM 871 C C . PRO A 1 106 ? -10.355 -1.286 8.506 1.00 93.31 106 PRO A C 1
ATOM 873 O O . PRO A 1 106 ? -10.387 -0.212 9.102 1.00 93.31 106 PRO A O 1
ATOM 876 N N . ASP A 1 107 ? -10.637 -2.449 9.100 1.00 91.62 107 ASP A N 1
ATOM 877 C CA . ASP A 1 107 ? -11.157 -2.535 10.471 1.00 91.62 107 ASP A CA 1
ATOM 878 C C . ASP A 1 107 ? -10.044 -2.398 11.523 1.00 91.62 107 ASP A C 1
ATOM 880 O O . ASP A 1 107 ? -10.257 -1.868 12.612 1.00 91.62 107 ASP A O 1
ATOM 884 N N . GLN A 1 108 ? -8.841 -2.872 11.199 1.00 93.31 108 GLN A N 1
ATOM 885 C CA . GLN A 1 108 ? -7.683 -2.918 12.091 1.00 93.31 108 GLN A CA 1
ATOM 886 C C . GLN A 1 108 ? -6.813 -1.660 11.990 1.00 93.31 108 GLN A C 1
ATOM 888 O O . GLN A 1 108 ? -5.895 -1.500 12.793 1.00 93.31 108 GLN A O 1
ATOM 893 N N . LEU A 1 109 ? -7.082 -0.775 11.021 1.00 93.44 109 LEU A N 1
ATOM 894 C CA . LEU A 1 109 ? -6.305 0.442 10.747 1.00 93.44 109 LEU A CA 1
ATOM 895 C C . LEU A 1 109 ? -4.800 0.161 10.606 1.00 93.44 109 LEU A C 1
ATOM 897 O O . LEU A 1 109 ? -3.941 0.892 11.105 1.00 93.44 109 LEU A O 1
ATOM 901 N N . ASN A 1 110 ? -4.480 -0.920 9.902 1.00 96.56 110 ASN A N 1
ATOM 902 C CA . ASN A 1 110 ? -3.131 -1.455 9.793 1.00 96.56 110 ASN A CA 1
ATOM 903 C C . ASN A 1 110 ? -2.691 -1.488 8.325 1.00 96.56 110 ASN A C 1
ATOM 905 O O . ASN A 1 110 ? -3.394 -2.030 7.476 1.00 96.56 110 ASN A O 1
ATOM 909 N N . ILE A 1 111 ? -1.530 -0.916 8.002 1.00 97.94 111 ILE A N 1
ATOM 910 C CA . ILE A 1 111 ? -0.970 -0.958 6.640 1.00 97.94 111 ILE A CA 1
ATOM 911 C C . ILE A 1 111 ? -0.172 -2.252 6.449 1.00 97.94 111 ILE A C 1
ATOM 913 O O . ILE A 1 111 ? 0.800 -2.494 7.157 1.00 97.94 111 ILE A O 1
ATOM 917 N N . LEU A 1 112 ? -0.543 -3.077 5.477 1.00 97.88 112 LEU A N 1
ATOM 918 C CA . LEU A 1 112 ? 0.114 -4.360 5.204 1.00 97.88 112 LEU A CA 1
ATOM 919 C C . LEU A 1 112 ? 1.340 -4.226 4.303 1.00 97.88 112 LEU A C 1
ATOM 921 O O . LEU A 1 112 ? 2.254 -5.043 4.379 1.00 97.88 112 LEU A O 1
ATOM 925 N N . GLY A 1 113 ? 1.386 -3.199 3.460 1.00 97.44 113 GLY A N 1
ATOM 926 C CA . GLY A 1 113 ? 2.527 -2.970 2.586 1.00 97.44 113 GLY A CA 1
ATOM 927 C C . GLY A 1 113 ? 2.354 -1.752 1.698 1.00 97.44 113 GLY A C 1
ATOM 928 O O . GLY A 1 113 ? 1.245 -1.243 1.512 1.00 97.44 113 GLY A O 1
ATOM 929 N N . VAL A 1 114 ? 3.477 -1.284 1.162 1.00 97.56 114 VAL A N 1
ATOM 930 C CA . VAL A 1 114 ? 3.543 -0.148 0.245 1.00 97.56 114 VAL A CA 1
ATOM 931 C C . VAL A 1 114 ? 4.482 -0.505 -0.893 1.00 97.56 114 VAL A C 1
ATOM 933 O O . VAL A 1 114 ? 5.644 -0.826 -0.658 1.00 97.56 114 VAL A O 1
ATOM 936 N N . LEU A 1 115 ? 3.987 -0.401 -2.124 1.00 95.81 115 LEU A N 1
ATOM 937 C CA . LEU A 1 115 ? 4.813 -0.496 -3.323 1.00 95.81 115 LEU A CA 1
ATOM 938 C C . LEU A 1 115 ? 5.055 0.907 -3.857 1.00 95.81 115 LEU A C 1
ATOM 940 O O . LEU A 1 115 ? 4.110 1.602 -4.238 1.00 95.81 115 LEU A O 1
ATOM 944 N N . LYS A 1 116 ? 6.324 1.315 -3.886 1.00 93.38 116 LYS A N 1
ATOM 945 C CA . LYS A 1 116 ? 6.749 2.613 -4.408 1.00 93.38 116 LYS A CA 1
ATOM 946 C C . LYS A 1 116 ? 7.237 2.454 -5.843 1.00 93.38 116 LYS A C 1
ATOM 948 O O . LYS A 1 116 ? 8.273 1.841 -6.087 1.00 93.38 116 LYS A O 1
ATOM 953 N N . ALA A 1 117 ? 6.512 3.026 -6.796 1.00 86.12 117 ALA A N 1
ATOM 954 C CA . ALA A 1 117 ? 6.994 3.160 -8.161 1.00 86.12 117 ALA A CA 1
ATOM 955 C C . ALA A 1 117 ? 7.931 4.373 -8.245 1.00 86.12 117 ALA A C 1
ATOM 957 O O . ALA A 1 117 ? 7.564 5.487 -7.859 1.00 86.12 117 ALA A O 1
ATOM 958 N N . LYS A 1 118 ? 9.155 4.166 -8.749 1.00 75.31 118 LYS A N 1
ATOM 959 C CA . LYS A 1 118 ? 10.071 5.274 -9.045 1.00 75.31 118 LYS A CA 1
ATOM 960 C C . LYS A 1 118 ? 9.454 6.162 -10.122 1.00 75.31 118 LYS A C 1
ATOM 962 O O . LYS A 1 118 ? 8.899 5.664 -11.099 1.00 75.31 118 LYS A O 1
ATOM 967 N N . ARG A 1 119 ? 9.605 7.476 -9.958 1.00 65.06 119 ARG A N 1
ATOM 968 C CA . ARG A 1 119 ? 9.270 8.450 -10.997 1.00 65.06 119 ARG A CA 1
ATOM 969 C C . ARG A 1 119 ? 10.155 8.173 -12.214 1.00 65.06 119 ARG A C 1
ATOM 971 O O . ARG A 1 119 ? 11.373 8.333 -12.131 1.00 65.06 119 ARG A O 1
ATOM 978 N N . THR A 1 120 ? 9.567 7.760 -13.331 1.00 52.31 120 THR A N 1
ATOM 979 C CA . THR A 1 120 ? 10.245 7.876 -14.623 1.00 52.31 120 THR A CA 1
ATOM 980 C C . THR A 1 120 ? 10.355 9.366 -14.930 1.00 52.31 120 THR A C 1
ATOM 982 O O . THR A 1 120 ? 9.395 10.113 -14.771 1.00 52.31 120 THR A O 1
ATOM 985 N N . SER A 1 121 ? 11.555 9.834 -15.271 1.00 42.34 121 SER A N 1
ATOM 986 C CA . SER A 1 121 ? 11.860 11.254 -15.516 1.00 42.34 121 SER A CA 1
ATOM 987 C C . SER A 1 121 ? 11.038 11.884 -16.640 1.00 42.34 121 SER A C 1
ATOM 989 O O . SER A 1 121 ? 10.976 13.107 -16.741 1.00 42.34 121 SER A O 1
ATOM 991 N N . ASP A 1 122 ? 10.387 11.060 -17.449 1.00 46.31 122 ASP A N 1
ATOM 992 C CA . ASP A 1 122 ? 9.404 11.496 -18.413 1.00 46.31 122 ASP A CA 1
ATOM 993 C C . ASP A 1 122 ? 8.033 11.351 -17.759 1.00 46.31 122 ASP A C 1
ATOM 995 O O . ASP A 1 122 ? 7.603 10.239 -17.464 1.00 46.31 122 ASP A O 1
ATOM 999 N N . GLU A 1 123 ? 7.361 12.474 -17.501 1.00 48.94 123 GLU A N 1
ATOM 1000 C CA . GLU A 1 123 ? 6.151 12.789 -18.260 1.00 48.94 123 GLU A CA 1
ATOM 1001 C C . GLU A 1 123 ? 5.299 13.905 -17.628 1.00 48.94 123 GLU A C 1
ATOM 1003 O O . GLU A 1 123 ? 4.980 13.942 -16.442 1.00 48.94 123 GLU A O 1
ATOM 1008 N N . GLN A 1 124 ? 4.799 14.760 -18.514 1.00 46.41 124 GLN A N 1
ATOM 1009 C CA . GLN A 1 124 ? 3.594 15.568 -18.347 1.00 46.41 124 GLN A CA 1
ATOM 1010 C C . GLN A 1 124 ? 2.304 14.693 -18.407 1.00 46.41 124 GLN A C 1
ATOM 1012 O O . GLN A 1 124 ? 1.282 15.153 -18.914 1.00 46.41 124 GLN A O 1
ATOM 1017 N N . SER A 1 125 ? 2.329 13.419 -17.974 1.00 52.50 125 SER A N 1
ATOM 1018 C CA . SER A 1 125 ? 1.296 12.407 -18.293 1.00 52.50 125 SER A CA 1
ATOM 1019 C C . SER A 1 125 ? 0.289 12.130 -17.188 1.00 52.50 125 SER A C 1
ATOM 1021 O O . SER A 1 125 ? -0.829 11.761 -17.517 1.00 52.50 125 SER A O 1
ATOM 1023 N N . THR A 1 126 ? 0.577 12.358 -15.904 1.00 52.97 126 THR A N 1
ATOM 1024 C CA . THR A 1 126 ? -0.354 11.926 -14.839 1.00 52.97 126 THR A CA 1
ATOM 1025 C C . THR A 1 126 ? -1.692 12.675 -14.885 1.00 52.97 126 THR A C 1
ATOM 1027 O O . THR A 1 126 ? -2.747 12.100 -14.628 1.00 52.97 126 THR A O 1
ATOM 1030 N N . GLU A 1 127 ? -1.688 13.954 -15.273 1.00 51.75 127 GLU A N 1
ATOM 1031 C CA . GLU A 1 127 ? -2.916 14.740 -15.460 1.00 51.75 127 GLU A CA 1
ATOM 1032 C C . GLU A 1 127 ? -3.645 14.361 -16.763 1.00 51.75 127 GLU A C 1
ATOM 1034 O O . GLU A 1 127 ? -4.875 14.334 -16.804 1.00 51.75 127 GLU A O 1
ATOM 1039 N N . LYS A 1 128 ? -2.903 13.994 -17.816 1.00 56.19 128 LYS A N 1
ATOM 1040 C CA . LYS A 1 128 ? -3.460 13.561 -19.105 1.00 56.19 128 LYS A CA 1
ATOM 1041 C C . LYS A 1 128 ? -4.067 12.159 -19.026 1.00 56.19 128 LYS A C 1
ATOM 1043 O O . LYS A 1 128 ? -5.181 11.969 -19.496 1.00 56.19 128 LYS A O 1
ATOM 1048 N N . ASP A 1 129 ? -3.396 11.222 -18.369 1.00 57.16 129 ASP A N 1
ATOM 1049 C CA . ASP A 1 129 ? -3.843 9.840 -18.198 1.00 57.16 129 ASP A CA 1
ATOM 1050 C C . ASP A 1 129 ? -5.033 9.752 -17.241 1.00 57.16 129 ASP A C 1
ATOM 1052 O O . ASP A 1 129 ? -5.971 8.995 -17.492 1.00 57.16 129 ASP A O 1
ATOM 1056 N N . ASN A 1 130 ? -5.065 10.588 -16.195 1.00 55.00 130 ASN A N 1
ATOM 1057 C CA . ASN A 1 130 ? -6.242 10.720 -15.337 1.00 55.00 130 ASN A CA 1
ATOM 1058 C C . ASN A 1 130 ? -7.427 11.339 -16.087 1.00 55.00 130 ASN A C 1
ATOM 1060 O O . ASN A 1 130 ? -8.538 10.815 -15.997 1.00 55.00 130 ASN A O 1
ATOM 1064 N N . ASN A 1 131 ? -7.207 12.407 -16.862 1.00 55.91 131 ASN A N 1
ATOM 1065 C CA . ASN A 1 131 ? -8.257 12.986 -17.702 1.00 55.91 131 ASN A CA 1
ATOM 1066 C C . ASN A 1 131 ? -8.754 11.979 -18.747 1.00 55.91 131 ASN A C 1
ATOM 1068 O O . ASN A 1 131 ? -9.959 11.847 -18.934 1.00 55.91 131 ASN A O 1
ATOM 1072 N N . ASP A 1 132 ? -7.868 11.207 -19.372 1.00 54.94 132 ASP A N 1
ATOM 1073 C CA . ASP A 1 132 ? -8.232 10.180 -20.347 1.00 54.94 132 ASP A CA 1
ATOM 1074 C C . ASP A 1 132 ? -8.963 8.994 -19.701 1.00 54.94 132 ASP A C 1
ATOM 1076 O O . ASP A 1 132 ? -9.916 8.477 -20.284 1.00 54.94 132 ASP A O 1
ATOM 1080 N N . ALA A 1 133 ? -8.585 8.573 -18.491 1.00 53.31 133 ALA A N 1
ATOM 1081 C CA . ALA A 1 133 ? -9.278 7.519 -17.748 1.00 53.31 133 ALA A CA 1
ATOM 1082 C C . ALA A 1 133 ? -10.672 7.961 -17.269 1.00 53.31 133 ALA A C 1
ATOM 1084 O O . ALA A 1 133 ? -11.614 7.165 -17.307 1.00 53.31 133 ALA A O 1
ATOM 1085 N N . VAL A 1 134 ? -10.825 9.228 -16.866 1.00 53.47 134 VAL A N 1
ATOM 1086 C CA . VAL A 1 134 ? -12.123 9.841 -16.542 1.00 53.47 134 VAL A CA 1
ATOM 1087 C C . VAL A 1 134 ? -12.981 9.985 -17.804 1.00 53.47 134 VAL A C 1
ATOM 1089 O O . VAL A 1 134 ? -14.134 9.561 -17.802 1.00 53.47 134 VAL A O 1
ATOM 1092 N N . ASN A 1 135 ? -12.413 10.481 -18.909 1.00 52.84 135 ASN A N 1
ATOM 1093 C CA . ASN A 1 135 ? -13.108 10.647 -20.192 1.00 52.84 135 ASN A CA 1
ATOM 1094 C C . ASN A 1 135 ? -13.548 9.312 -20.811 1.00 52.84 135 ASN A C 1
ATOM 1096 O O . ASN A 1 135 ? -14.579 9.251 -21.478 1.00 52.84 135 ASN A O 1
ATOM 1100 N N . LYS A 1 136 ? -12.794 8.231 -20.579 1.00 51.38 136 LYS A N 1
ATOM 1101 C CA . LYS A 1 136 ? -13.145 6.868 -21.014 1.00 51.38 136 LYS A CA 1
ATOM 1102 C C . LYS A 1 136 ? -14.061 6.129 -20.025 1.00 51.38 136 LYS A C 1
ATOM 1104 O O . LYS A 1 136 ? -14.448 4.998 -20.297 1.00 51.38 136 LYS A O 1
ATOM 1109 N N . GLY A 1 137 ? -14.420 6.745 -18.894 1.00 39.03 137 GLY A N 1
ATOM 1110 C CA . GLY A 1 137 ? -15.339 6.170 -17.905 1.00 39.03 137 GLY A CA 1
ATOM 1111 C C . GLY A 1 137 ? -14.751 5.029 -17.063 1.00 39.03 137 GLY A C 1
ATOM 1112 O O . GLY A 1 137 ? -15.503 4.225 -16.519 1.00 39.03 137 GLY A O 1
ATOM 1113 N N . HIS A 1 138 ? -13.421 4.936 -16.954 1.00 41.81 138 HIS A N 1
ATOM 1114 C CA . HIS A 1 138 ? -12.716 3.832 -16.288 1.00 41.81 138 HIS A CA 1
ATOM 1115 C C . HIS A 1 138 ? -12.261 4.129 -14.848 1.00 41.81 138 HIS A C 1
ATOM 1117 O O . HIS A 1 138 ? -11.728 3.235 -14.195 1.00 41.81 138 HIS A O 1
ATOM 1123 N N . SER A 1 139 ? -12.453 5.347 -14.327 1.00 45.62 139 SER A N 1
ATOM 1124 C CA . SER A 1 139 ? -11.972 5.741 -12.992 1.00 45.62 139 SER A CA 1
ATOM 1125 C C . SER A 1 139 ? -13.056 6.411 -12.150 1.00 45.62 139 SER A C 1
ATOM 1127 O O . SER A 1 139 ? -13.785 7.286 -12.620 1.00 45.62 139 SER A O 1
ATOM 1129 N N . SER A 1 140 ? -13.136 6.031 -10.871 1.00 47.50 140 SER A N 1
ATOM 1130 C CA . SER A 1 140 ? -13.905 6.772 -9.878 1.00 47.50 140 SER A CA 1
ATOM 1131 C C . SER A 1 140 ? -13.039 7.882 -9.278 1.00 47.50 140 SER A C 1
ATOM 1133 O O . SER A 1 140 ? -12.251 7.615 -8.378 1.00 47.50 140 SER A O 1
ATOM 1135 N N . GLY A 1 141 ? -13.205 9.108 -9.780 1.00 54.22 141 GLY A N 1
ATOM 1136 C CA . GLY A 1 141 ? -12.841 10.377 -9.134 1.00 54.22 141 GLY A CA 1
ATOM 1137 C C . GLY A 1 141 ? -11.538 10.392 -8.331 1.00 54.22 141 GLY A C 1
ATOM 1138 O O . GLY A 1 141 ? -11.579 10.361 -7.103 1.00 54.22 141 GLY A O 1
ATOM 1139 N N . CYS A 1 142 ? -10.396 10.502 -9.012 1.00 56.72 142 CYS A N 1
ATOM 1140 C CA . CYS A 1 142 ? -9.151 10.917 -8.367 1.00 56.72 142 CYS A CA 1
ATOM 1141 C C . CYS A 1 142 ? -9.353 12.286 -7.691 1.00 56.72 142 CYS A C 1
ATOM 1143 O O . CYS A 1 142 ? -9.914 13.200 -8.300 1.00 56.72 142 CYS A O 1
ATOM 1145 N N . GLN A 1 143 ? -8.909 12.439 -6.443 1.00 66.38 143 GLN A N 1
ATOM 1146 C CA . GLN A 1 143 ? -9.058 13.680 -5.684 1.00 66.38 143 GLN A CA 1
ATOM 1147 C C . GLN A 1 143 ? -7.702 14.386 -5.590 1.00 66.38 143 GLN A C 1
ATOM 1149 O O . GLN A 1 143 ? -6.752 13.865 -5.007 1.00 66.38 143 GLN A O 1
ATOM 1154 N N . LYS A 1 144 ? -7.607 15.573 -6.198 1.00 72.12 144 LYS A N 1
ATOM 1155 C CA . LYS A 1 144 ? -6.425 16.439 -6.108 1.00 72.12 144 LYS A CA 1
ATOM 1156 C C . LYS A 1 144 ? -6.459 17.207 -4.793 1.00 72.12 144 LYS A C 1
ATOM 1158 O O . LYS A 1 144 ? -7.438 17.900 -4.510 1.00 72.12 144 LYS A O 1
ATOM 1163 N N . TYR A 1 145 ? -5.376 17.131 -4.033 1.00 66.19 145 TYR A N 1
ATOM 1164 C CA . TYR A 1 145 ? -5.197 17.866 -2.790 1.00 66.19 145 TYR A CA 1
ATOM 1165 C C . TYR A 1 145 ? -4.046 18.850 -2.952 1.00 66.19 145 TYR A C 1
ATOM 1167 O O . TYR A 1 145 ? -2.918 18.464 -3.246 1.00 66.19 145 TYR A O 1
ATOM 1175 N N . LEU A 1 146 ? -4.366 20.133 -2.780 1.00 67.00 146 LEU A N 1
ATOM 1176 C CA . LEU A 1 146 ? -3.413 21.234 -2.855 1.00 67.00 146 LEU A CA 1
ATOM 1177 C C . LEU A 1 146 ? -3.172 21.789 -1.454 1.00 67.00 146 LEU A C 1
ATOM 1179 O O . LEU A 1 146 ? -4.113 22.241 -0.788 1.00 67.00 146 LEU A O 1
ATOM 1183 N N . LYS A 1 147 ? -1.916 21.828 -1.018 1.00 62.78 147 LYS A N 1
ATOM 1184 C CA . LYS A 1 147 ? -1.527 22.593 0.157 1.00 62.78 147 LYS A CA 1
ATOM 1185 C C . LYS A 1 147 ? -1.583 24.067 -0.225 1.00 62.78 147 LYS A C 1
ATOM 1187 O O . LYS A 1 147 ? -0.755 24.578 -0.976 1.00 62.78 147 LYS A O 1
ATOM 1192 N N . ARG A 1 148 ? -2.561 24.800 0.316 1.00 46.12 148 ARG A N 1
ATOM 1193 C CA . ARG A 1 148 ? -2.541 26.267 0.225 1.00 46.12 148 ARG A CA 1
ATOM 1194 C C . ARG A 1 148 ? -1.227 26.753 0.833 1.00 46.12 148 ARG A C 1
ATOM 1196 O O . ARG A 1 148 ? -0.981 26.522 2.017 1.00 46.12 148 ARG A O 1
ATOM 1203 N N . LYS A 1 149 ? -0.398 27.444 0.043 1.00 39.06 149 LYS A N 1
ATOM 1204 C CA . LYS A 1 149 ? 0.714 28.230 0.585 1.00 39.06 149 LYS A CA 1
ATOM 1205 C C . LYS A 1 149 ? 0.120 29.196 1.608 1.00 39.06 149 LYS A C 1
ATOM 1207 O O . LYS A 1 149 ? -0.616 30.112 1.245 1.00 39.06 149 LYS A O 1
ATOM 1212 N N . ILE A 1 150 ? 0.420 28.991 2.887 1.00 42.62 150 ILE A N 1
ATOM 1213 C CA . ILE A 1 150 ? 0.262 30.047 3.885 1.00 42.62 150 ILE A CA 1
ATOM 1214 C C . ILE A 1 150 ? 1.296 31.100 3.484 1.00 42.62 150 ILE A C 1
ATOM 1216 O O . ILE A 1 150 ? 2.477 30.941 3.776 1.00 42.62 150 ILE A O 1
ATOM 1220 N N . GLY A 1 151 ? 0.886 32.095 2.695 1.00 42.56 151 GLY A N 1
ATOM 1221 C CA . GLY A 1 151 ? 1.827 33.091 2.190 1.00 42.56 151 GLY A CA 1
ATOM 1222 C C . GLY A 1 151 ? 1.336 34.054 1.116 1.00 42.56 151 GLY A C 1
ATOM 1223 O O . GLY A 1 151 ? 1.928 35.116 1.009 1.00 42.56 151 GLY A O 1
ATOM 1224 N N . GLU A 1 152 ? 0.268 33.772 0.363 1.00 38.75 152 GLU A N 1
ATOM 1225 C CA . GLU A 1 152 ? -0.229 34.730 -0.643 1.00 38.75 152 GLU A CA 1
ATOM 1226 C C . GLU A 1 152 ? -1.759 34.771 -0.684 1.00 38.75 152 GLU A C 1
ATOM 1228 O O . GLU A 1 152 ? -2.414 34.089 -1.467 1.00 38.75 152 GLU A O 1
ATOM 1233 N N . HIS A 1 153 ? -2.335 35.600 0.190 1.00 32.56 153 HIS A N 1
ATOM 1234 C CA . HIS A 1 153 ? -3.601 36.274 -0.088 1.00 32.56 153 HIS A CA 1
ATOM 1235 C C . HIS A 1 153 ? -3.730 37.527 0.791 1.00 32.56 153 HIS A C 1
ATOM 1237 O O . HIS A 1 153 ? -3.947 37.401 1.997 1.00 32.56 153 HIS A O 1
ATOM 1243 N N . PRO A 1 154 ? -3.716 38.745 0.226 1.00 36.25 154 PRO A N 1
ATOM 1244 C CA . PRO A 1 154 ? -4.461 39.851 0.789 1.00 36.25 154 PRO A CA 1
ATOM 1245 C C . PRO A 1 154 ? -5.792 39.943 0.027 1.00 36.25 154 PRO A C 1
ATOM 1247 O O . PRO A 1 154 ? -5.975 40.789 -0.833 1.00 36.25 154 PRO A O 1
ATOM 1250 N N . MET A 1 155 ? -6.732 39.037 0.311 1.00 38.19 155 MET A N 1
ATOM 1251 C CA . MET A 1 155 ? -8.171 39.331 0.134 1.00 38.19 155 MET A CA 1
ATOM 1252 C C . MET A 1 155 ? -8.923 39.154 1.455 1.00 38.19 155 MET A C 1
ATOM 1254 O O . MET A 1 155 ? -10.040 38.660 1.497 1.00 38.19 155 MET A O 1
ATOM 1258 N N . MET A 1 156 ? -8.290 39.551 2.558 1.00 37.47 156 MET A N 1
ATOM 1259 C CA . MET A 1 156 ? -8.918 39.656 3.879 1.00 37.47 156 MET A CA 1
ATOM 1260 C C . MET A 1 156 ? -8.391 40.905 4.607 1.00 37.47 156 MET A C 1
ATOM 1262 O O . MET A 1 156 ? -8.061 40.853 5.788 1.00 37.47 156 MET A O 1
ATOM 1266 N N . GLN A 1 157 ? -8.285 42.038 3.899 1.00 37.75 157 GLN A N 1
ATOM 1267 C CA . GLN A 1 157 ? -8.206 43.356 4.550 1.00 37.75 157 GLN A CA 1
ATOM 1268 C C . GLN A 1 157 ? -9.585 44.013 4.741 1.00 37.75 157 GLN A C 1
ATOM 1270 O O . GLN A 1 157 ? -9.705 44.874 5.604 1.00 37.75 157 GLN A O 1
ATOM 1275 N N . ASP A 1 158 ? -10.654 43.531 4.095 1.00 42.47 158 ASP A N 1
ATOM 1276 C CA . ASP A 1 158 ? -11.955 44.228 4.120 1.00 42.47 158 ASP A CA 1
ATOM 1277 C C . ASP A 1 158 ? -13.030 43.671 5.069 1.00 42.47 158 ASP A C 1
ATOM 1279 O O . ASP A 1 158 ? -14.133 44.204 5.122 1.00 42.47 158 ASP A O 1
ATOM 1283 N N . VAL A 1 159 ? -12.741 42.662 5.901 1.00 36.56 159 VAL A N 1
ATOM 1284 C CA . VAL A 1 159 ? -13.734 42.160 6.888 1.00 36.56 159 VAL A CA 1
ATOM 1285 C C . VAL A 1 159 ? -13.416 42.590 8.328 1.00 36.56 159 VAL A C 1
ATOM 1287 O O . VAL A 1 159 ? -14.262 42.490 9.212 1.00 36.56 159 VAL A O 1
ATOM 1290 N N . ARG A 1 160 ? -12.232 43.170 8.580 1.00 33.66 160 ARG A N 1
ATOM 1291 C CA . ARG A 1 160 ? -11.886 43.758 9.891 1.00 33.66 160 ARG A CA 1
ATOM 1292 C C . ARG A 1 160 ? -12.195 45.253 10.026 1.00 33.66 160 ARG A C 1
ATOM 1294 O O . ARG A 1 160 ? -12.185 45.741 11.148 1.00 33.66 160 ARG A O 1
ATOM 1301 N N . MET A 1 161 ? -12.548 45.940 8.937 1.00 38.56 161 MET A N 1
ATOM 1302 C CA . MET A 1 161 ? -13.007 47.339 8.969 1.00 38.56 161 MET A CA 1
ATOM 1303 C C . MET A 1 161 ? -14.530 47.488 9.130 1.00 38.56 161 MET A C 1
ATOM 1305 O O . MET A 1 161 ? -14.996 48.565 9.476 1.00 38.56 161 MET A O 1
ATOM 1309 N N . PHE A 1 162 ? -15.321 46.422 8.949 1.00 37.34 162 PHE A N 1
ATOM 1310 C CA . PHE A 1 162 ? -16.790 46.516 9.017 1.00 37.34 162 PHE A CA 1
ATOM 1311 C C . PHE A 1 162 ? -17.386 46.228 10.410 1.00 3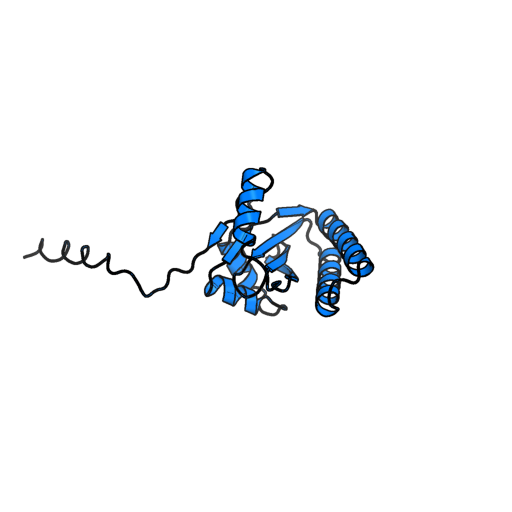7.34 162 PHE A C 1
ATOM 1313 O O . PHE A 1 162 ? -18.579 46.414 10.624 1.00 37.34 162 PHE A O 1
ATOM 1320 N N . LEU A 1 163 ? -16.571 45.794 11.379 1.00 37.31 163 LEU A N 1
ATOM 1321 C CA . LEU A 1 163 ? -17.026 45.453 12.738 1.00 37.31 163 LEU A CA 1
ATOM 1322 C C . LEU A 1 163 ? -16.427 46.340 13.843 1.00 37.31 163 LEU A C 1
ATOM 1324 O O . LEU A 1 163 ? -16.597 46.023 15.016 1.00 37.31 163 LEU A O 1
ATOM 1328 N N . LEU A 1 164 ? -15.755 47.446 13.493 1.00 40.16 164 LEU A N 1
ATOM 1329 C CA . LEU A 1 164 ? -15.137 48.354 14.473 1.00 40.16 164 LEU A CA 1
ATOM 1330 C C . LEU A 1 164 ? -15.630 49.813 14.459 1.00 40.16 164 LEU A C 1
ATOM 1332 O O . LEU A 1 164 ? -15.221 50.558 15.338 1.00 40.16 164 LEU A O 1
ATOM 1336 N N . GLU A 1 165 ? -16.559 50.220 13.583 1.00 39.69 165 GLU A N 1
ATOM 1337 C CA . GLU A 1 165 ? -17.136 51.589 13.623 1.00 39.69 165 GLU A CA 1
ATOM 1338 C C . GLU A 1 165 ? -18.679 51.640 13.536 1.00 39.69 165 GLU A C 1
ATOM 1340 O O . GLU A 1 165 ? -19.269 52.688 13.314 1.00 39.69 165 GLU A O 1
ATOM 1345 N N . GLN A 1 166 ? -19.367 50.523 13.807 1.00 46.44 166 GLN A N 1
ATOM 1346 C CA . GLN A 1 166 ? -20.784 50.535 14.239 1.00 46.44 166 GLN A CA 1
ATOM 1347 C C . GLN A 1 166 ? -20.919 50.683 15.770 1.00 46.44 166 GLN A C 1
ATOM 1349 O O . GLN A 1 166 ? -22.004 50.548 16.331 1.00 46.44 166 GLN A O 1
ATOM 1354 N N . THR A 1 167 ? -19.814 50.972 16.457 1.00 48.66 167 THR A N 1
ATOM 1355 C CA . THR A 1 167 ? -19.765 51.262 17.893 1.00 48.66 167 THR A CA 1
ATOM 1356 C C . THR A 1 167 ? -18.766 52.388 18.153 1.00 48.66 167 THR A C 1
ATOM 1358 O O . THR A 1 167 ? -17.676 52.125 18.657 1.00 48.66 167 THR A O 1
ATOM 1361 N N . ASN A 1 168 ? -19.113 53.607 17.724 1.00 39.16 168 ASN A N 1
ATOM 1362 C CA . ASN A 1 168 ? -18.843 54.892 18.394 1.00 39.16 168 ASN A CA 1
ATOM 1363 C C . ASN A 1 168 ? -19.467 56.049 17.609 1.00 39.16 168 ASN A C 1
ATOM 1365 O O . ASN A 1 168 ? -19.135 56.194 16.415 1.00 39.16 168 ASN A O 1
#

Foldseek 3Di:
DDQQDLVLVLVLLVVAVVDPCSVVVNCCSVPHKKWKASFDKDFLCVVLVVLVVVLVVVVVVPPDDPVLSVLSVQLSVLSVPDPARMKGWIKMAGPAQAIKIWIGRPVVSHTSGIRGDGDDPDDPPPVVVVVVCVVVVNGDDTDIDGDPPPPDDPPPPPPVVVPPPVPD

Sequence (168 aa):
MDKLSFKAFNELCQLNLDKKYIQELFEIITNSDCYFQPGIVMPQDHIASLYKLRLNIAKDHGKFDDDYINDYEITVSNLQESKSNELGITWLDTDNNGSYLIFYEPDQLNILGVLKAKRTSDEQSTEKDNNDAVNKGHSSGCQKYLKRKIGEHPMMQDVRMFLLEQTN

pLDDT: mean 79.0, std 21.72, range [32.56, 98.25]

Radius of gyration: 20.19 Å; chains: 1; bounding box: 36×69×39 Å

Secondary structure (DSSP, 8-state):
-PPPPHHHHHHHHHHTTTSTTHHHHHHHHHHS-EEEEEEEEEEHHHHHHHHHHHHHHHHHHT-S-HHHHHHHHHHHHHHHH---SEEEEEEEEETTTEEEEEEEETTTTEEEEEEEE---S--S-HHHHHHHHHHTT-----EEE----TT-----SSSSSSSSSS--